Protein AF-A0A6A6ELM9-F1 (afdb_monomer_lite)

Structure (mmCIF, N/CA/C/O backbone):
data_AF-A0A6A6ELM9-F1
#
_entry.id   AF-A0A6A6ELM9-F1
#
loop_
_atom_site.group_PDB
_atom_site.id
_atom_site.type_symbol
_atom_site.label_atom_id
_atom_site.label_alt_id
_atom_site.label_comp_id
_atom_site.label_asym_id
_atom_site.label_entity_id
_atom_site.label_seq_id
_atom_site.pdbx_PDB_ins_code
_atom_site.Cartn_x
_atom_site.Cartn_y
_atom_site.Cartn_z
_atom_site.occupancy
_atom_site.B_iso_or_equiv
_atom_site.auth_seq_id
_atom_site.auth_comp_id
_atom_site.auth_asym_id
_atom_site.auth_atom_id
_atom_site.pdbx_PDB_model_num
ATOM 1 N N . MET A 1 1 ? 23.455 -1.211 -8.592 1.00 47.19 1 MET A N 1
ATOM 2 C CA . MET A 1 1 ? 22.551 -0.753 -7.516 1.00 47.19 1 MET A CA 1
ATOM 3 C C . MET A 1 1 ? 23.215 0.437 -6.849 1.00 47.19 1 MET A C 1
ATOM 5 O O . MET A 1 1 ? 24.297 0.273 -6.303 1.00 47.19 1 MET A O 1
ATOM 9 N N . THR A 1 2 ? 22.675 1.640 -7.027 1.00 57.31 2 THR A N 1
ATOM 10 C CA . THR A 1 2 ? 23.248 2.864 -6.441 1.00 57.31 2 THR A CA 1
ATOM 11 C C . THR A 1 2 ? 22.820 2.987 -4.974 1.00 57.31 2 THR A C 1
ATOM 13 O O . THR A 1 2 ? 21.869 2.332 -4.551 1.00 57.31 2 THR A O 1
ATOM 16 N N . VAL A 1 3 ? 23.508 3.818 -4.184 1.00 64.12 3 VAL A N 1
ATOM 17 C CA . VAL A 1 3 ? 23.191 4.047 -2.757 1.00 64.12 3 VAL A CA 1
ATOM 18 C C . VAL A 1 3 ? 21.743 4.527 -2.562 1.00 64.12 3 VAL A C 1
ATOM 20 O O . VAL A 1 3 ? 21.101 4.153 -1.587 1.00 64.12 3 VAL A O 1
ATOM 23 N N . ILE A 1 4 ? 21.204 5.274 -3.534 1.00 69.44 4 ILE A N 1
ATOM 24 C CA . ILE A 1 4 ? 19.812 5.752 -3.554 1.00 69.44 4 ILE A CA 1
ATOM 25 C C . ILE A 1 4 ? 18.823 4.575 -3.574 1.00 69.44 4 ILE A C 1
ATOM 27 O O . ILE A 1 4 ? 17.840 4.595 -2.843 1.00 69.44 4 ILE A O 1
ATOM 31 N N . ASN A 1 5 ? 19.122 3.498 -4.311 1.00 67.00 5 ASN A N 1
ATOM 32 C CA . ASN A 1 5 ? 18.239 2.328 -4.408 1.00 67.00 5 ASN A CA 1
ATOM 33 C C . ASN A 1 5 ? 18.119 1.552 -3.084 1.00 67.00 5 ASN A C 1
ATOM 35 O O . ASN A 1 5 ? 17.162 0.808 -2.899 1.00 67.00 5 ASN A O 1
ATOM 39 N N . PHE A 1 6 ? 19.086 1.692 -2.169 1.00 79.00 6 PHE A N 1
ATOM 40 C CA . PHE A 1 6 ? 19.009 1.089 -0.834 1.00 79.00 6 PHE A CA 1
ATOM 41 C C . PHE A 1 6 ? 18.230 1.965 0.162 1.00 79.00 6 PHE A C 1
ATOM 43 O O . PHE A 1 6 ? 17.833 1.478 1.218 1.00 79.00 6 PHE A O 1
ATOM 50 N N . GLY A 1 7 ? 17.975 3.236 -0.174 1.00 86.56 7 GLY A N 1
ATOM 51 C CA . GLY A 1 7 ? 17.279 4.191 0.692 1.00 86.56 7 GLY A CA 1
ATOM 52 C C . GLY A 1 7 ? 15.860 3.765 1.077 1.00 86.56 7 GLY A C 1
ATOM 53 O O . GLY A 1 7 ? 15.431 4.059 2.186 1.00 86.56 7 GLY A O 1
ATOM 54 N N . GLU A 1 8 ? 15.180 3.001 0.217 1.00 88.62 8 GLU A N 1
ATOM 55 C CA . GLU A 1 8 ? 13.827 2.483 0.471 1.00 88.62 8 GLU A CA 1
ATOM 56 C C . GLU A 1 8 ? 13.803 1.133 1.204 1.00 88.62 8 GLU A C 1
ATOM 58 O O . GLU A 1 8 ? 12.750 0.654 1.619 1.00 88.62 8 GLU A O 1
ATOM 63 N N . ALA A 1 9 ? 14.948 0.474 1.406 1.00 88.00 9 ALA A N 1
ATOM 64 C CA . ALA A 1 9 ? 14.961 -0.803 2.121 1.00 88.00 9 ALA A CA 1
ATOM 65 C C . ALA A 1 9 ? 14.413 -0.692 3.567 1.00 88.00 9 ALA A C 1
ATOM 67 O O . ALA A 1 9 ? 13.655 -1.576 3.982 1.00 88.00 9 ALA A O 1
ATOM 68 N N . PRO A 1 10 ? 14.717 0.373 4.340 1.00 91.31 10 PRO A N 1
ATOM 69 C CA . PRO A 1 10 ? 14.148 0.569 5.672 1.00 91.31 10 PRO A CA 1
ATOM 70 C C . PRO A 1 10 ? 12.635 0.832 5.676 1.00 91.31 10 PRO A C 1
ATOM 72 O O . PRO A 1 10 ? 11.937 0.263 6.514 1.00 91.31 10 PRO A O 1
ATOM 75 N N . SER A 1 11 ? 12.112 1.650 4.754 1.00 90.00 11 SER A N 1
ATOM 76 C CA . SER A 1 11 ? 10.669 1.936 4.648 1.00 90.00 11 SER A CA 1
ATOM 77 C C . SER A 1 11 ? 9.890 0.669 4.276 1.00 90.00 11 SER A C 1
ATOM 79 O O . SER A 1 11 ? 8.955 0.290 4.981 1.00 90.00 11 SER A O 1
ATOM 81 N N . GLN A 1 12 ? 10.362 -0.076 3.273 1.00 89.62 12 GLN A N 1
ATOM 82 C CA . GLN A 1 12 ? 9.808 -1.373 2.861 1.00 89.62 12 GLN A CA 1
ATOM 83 C C . GLN A 1 12 ? 9.818 -2.413 3.995 1.00 89.62 12 GLN A C 1
ATOM 85 O O . GLN A 1 12 ? 8.918 -3.250 4.103 1.00 89.62 12 GLN A O 1
ATOM 90 N N . MET A 1 13 ? 10.837 -2.387 4.859 1.00 90.06 13 MET A N 1
ATOM 91 C CA . MET A 1 13 ? 10.877 -3.227 6.057 1.00 90.06 13 MET A CA 1
ATOM 92 C C . MET A 1 13 ? 9.812 -2.798 7.076 1.00 90.06 13 MET A C 1
ATOM 94 O O . MET A 1 13 ? 9.111 -3.661 7.604 1.00 90.06 13 MET A O 1
ATOM 98 N N . LEU A 1 14 ? 9.650 -1.493 7.320 1.00 91.19 14 LEU A N 1
ATOM 99 C CA . LEU A 1 14 ? 8.639 -0.963 8.243 1.00 91.19 14 LEU A CA 1
ATOM 100 C C . LEU A 1 14 ? 7.210 -1.319 7.804 1.00 91.19 14 LEU A C 1
ATOM 102 O O . LEU A 1 14 ? 6.391 -1.719 8.632 1.00 91.19 14 LEU A O 1
ATOM 106 N N . GLU A 1 15 ? 6.928 -1.293 6.501 1.00 90.88 15 GLU A N 1
ATOM 107 C CA . GLU A 1 15 ? 5.639 -1.723 5.943 1.00 90.88 15 GLU A CA 1
ATOM 108 C C . GLU A 1 15 ? 5.294 -3.193 6.236 1.00 90.88 15 GLU A C 1
ATOM 110 O O . GLU A 1 15 ? 4.118 -3.574 6.235 1.00 90.88 15 GLU A O 1
ATOM 115 N N . LYS A 1 16 ? 6.295 -4.051 6.477 1.00 88.75 16 LYS A N 1
ATOM 116 C CA . LYS A 1 16 ? 6.046 -5.443 6.879 1.00 88.75 16 LYS A CA 1
ATOM 117 C C . LYS A 1 16 ? 5.545 -5.530 8.317 1.00 88.75 16 LYS A C 1
ATOM 119 O O . LYS A 1 16 ? 4.663 -6.346 8.573 1.00 88.75 16 LYS A O 1
ATOM 124 N N . TRP A 1 17 ? 6.029 -4.681 9.228 1.00 90.00 17 TRP A N 1
ATOM 125 C CA . TRP A 1 17 ? 5.528 -4.651 10.608 1.00 90.00 17 TRP A CA 1
ATOM 126 C C . TRP A 1 17 ? 4.066 -4.224 10.684 1.00 90.00 17 TRP A C 1
ATOM 128 O O . TRP A 1 17 ? 3.324 -4.797 11.472 1.00 90.00 17 TRP A O 1
ATOM 138 N N . CYS A 1 18 ? 3.602 -3.335 9.803 1.00 87.88 18 CYS A N 1
ATOM 139 C CA . CYS A 1 18 ? 2.180 -2.977 9.704 1.00 87.88 18 CYS A CA 1
ATOM 140 C C . CYS A 1 18 ? 1.262 -4.144 9.285 1.00 87.88 18 CYS A C 1
ATOM 142 O O . CYS A 1 18 ? 0.053 -3.963 9.182 1.00 87.88 18 CYS A O 1
ATOM 144 N N . ARG A 1 19 ? 1.811 -5.334 9.010 1.00 88.31 19 ARG A N 1
ATOM 145 C CA . ARG A 1 19 ? 1.063 -6.557 8.684 1.00 88.31 19 ARG A CA 1
ATOM 146 C C . ARG A 1 19 ? 1.276 -7.679 9.707 1.00 88.31 19 ARG A C 1
ATOM 148 O O . ARG A 1 19 ? 0.767 -8.778 9.504 1.00 88.31 19 ARG A O 1
ATOM 155 N N . GLU A 1 20 ? 2.018 -7.420 10.780 1.00 93.56 20 GLU A N 1
ATOM 156 C CA . GLU A 1 20 ? 2.222 -8.362 11.881 1.00 93.56 20 GLU A CA 1
ATOM 157 C C . GLU A 1 20 ? 1.018 -8.307 12.845 1.00 93.56 20 GLU A C 1
ATOM 159 O O . GLU A 1 20 ? 0.637 -7.205 13.248 1.00 93.56 20 GLU A O 1
ATOM 164 N N . PRO A 1 21 ? 0.418 -9.445 13.259 1.00 94.06 21 PRO A N 1
ATOM 165 C CA . PRO A 1 21 ? -0.757 -9.463 14.135 1.00 94.06 21 PRO A CA 1
ATOM 166 C C . PRO A 1 21 ? -0.632 -8.597 15.392 1.00 94.06 21 PRO A C 1
ATOM 168 O O . PRO A 1 21 ? -1.520 -7.806 15.695 1.00 94.06 21 PRO A O 1
ATOM 171 N N . SER A 1 22 ? 0.483 -8.720 16.114 1.00 94.25 22 SER A N 1
ATOM 172 C CA . SER A 1 22 ? 0.703 -7.996 17.371 1.00 94.25 22 SER A CA 1
ATOM 173 C C . SER A 1 22 ? 0.790 -6.484 17.161 1.00 94.25 22 SER A C 1
ATOM 175 O O . SER A 1 22 ? 0.290 -5.718 17.982 1.00 94.25 22 SER A O 1
ATOM 177 N N . ILE A 1 23 ? 1.371 -6.055 16.039 1.00 94.50 23 ILE A N 1
ATOM 178 C CA . ILE A 1 23 ? 1.476 -4.644 15.662 1.00 94.50 23 ILE A CA 1
ATOM 179 C C . ILE A 1 23 ? 0.124 -4.108 15.193 1.00 94.50 23 ILE A C 1
ATOM 181 O O . ILE A 1 23 ? -0.241 -2.995 15.555 1.00 94.50 23 ILE A O 1
ATOM 185 N N . LEU A 1 24 ? -0.650 -4.898 14.445 1.00 93.44 24 LEU A N 1
ATOM 186 C CA . LEU A 1 24 ? -2.012 -4.532 14.049 1.00 93.44 24 LEU A CA 1
ATOM 187 C C . LEU A 1 24 ? -2.912 -4.305 15.265 1.00 93.44 24 LEU A C 1
ATOM 189 O O . LEU A 1 24 ? -3.659 -3.334 15.277 1.00 93.44 24 LEU A O 1
ATOM 193 N N . ILE A 1 25 ? -2.801 -5.148 16.295 1.00 94.44 25 ILE A N 1
ATOM 194 C CA . ILE A 1 25 ? -3.509 -4.948 17.566 1.00 94.44 25 ILE A CA 1
ATOM 195 C C . ILE A 1 25 ? -3.030 -3.658 18.231 1.00 94.44 25 ILE A C 1
ATOM 197 O O . ILE A 1 25 ? -3.852 -2.806 18.552 1.00 94.44 25 ILE A O 1
ATOM 201 N N . LEU A 1 26 ? -1.710 -3.493 18.377 1.00 94.12 26 LEU A N 1
ATOM 202 C CA . LEU A 1 26 ? -1.097 -2.336 19.035 1.00 94.12 26 LEU A CA 1
ATOM 203 C C . LEU A 1 26 ? -1.482 -0.997 18.387 1.00 94.12 26 LEU A C 1
ATOM 205 O O . LEU A 1 26 ? -1.654 -0.005 19.088 1.00 94.12 26 LEU A O 1
ATOM 209 N N . LEU A 1 27 ? -1.590 -0.960 17.058 1.00 92.75 27 LEU A N 1
ATOM 210 C CA . LEU A 1 27 ? -1.947 0.239 16.296 1.00 92.75 27 LEU A CA 1
ATOM 211 C C . LEU A 1 27 ? -3.464 0.451 16.180 1.00 92.75 27 LEU A C 1
ATOM 213 O O . LEU A 1 27 ? -3.891 1.483 15.660 1.00 92.75 27 LEU A O 1
ATOM 217 N N . SER A 1 28 ? -4.284 -0.508 16.618 1.00 92.62 28 SER A N 1
ATOM 218 C CA . SER A 1 28 ? -5.739 -0.439 16.492 1.00 92.62 28 SER A CA 1
ATOM 219 C C . SER A 1 28 ? -6.406 0.018 17.785 1.00 92.62 28 SER A C 1
ATOM 221 O O . SER A 1 28 ? -6.107 -0.481 18.863 1.00 92.62 28 SER A O 1
ATOM 223 N N . GLN A 1 29 ? -7.378 0.917 17.659 1.00 93.50 29 GLN A N 1
ATOM 224 C CA . GLN A 1 29 ? -8.365 1.183 18.700 1.00 93.50 29 GLN A CA 1
ATOM 225 C C . GLN A 1 29 ? -9.661 1.646 18.039 1.00 93.50 29 GLN A C 1
ATOM 227 O O . GLN A 1 29 ? -9.658 2.448 17.100 1.00 93.50 29 GLN A O 1
ATOM 232 N N . ARG A 1 30 ? -10.795 1.127 18.504 1.00 94.00 30 ARG A N 1
ATOM 233 C CA . ARG A 1 30 ? -12.104 1.517 17.985 1.00 94.00 30 ARG A CA 1
ATOM 234 C C . ARG A 1 30 ? -12.443 2.950 18.413 1.00 94.00 30 ARG A C 1
ATOM 236 O O . ARG A 1 30 ? -12.467 3.260 19.599 1.00 94.00 30 ARG A O 1
ATOM 243 N N . TYR A 1 31 ? -12.807 3.801 17.449 1.00 94.31 31 TYR A N 1
ATOM 244 C CA . TYR A 1 31 ? -13.035 5.233 17.698 1.00 94.31 31 TYR A CA 1
ATOM 245 C C . TYR A 1 31 ? -14.095 5.533 18.774 1.00 94.31 31 TYR A C 1
ATOM 247 O O . TYR A 1 31 ? -13.970 6.511 19.503 1.00 94.31 31 TYR A O 1
ATOM 255 N N . SER A 1 32 ? -15.110 4.673 18.918 1.00 93.94 32 SER A N 1
ATOM 256 C CA . SER A 1 32 ? -16.168 4.813 19.927 1.00 93.94 32 SER A CA 1
ATOM 257 C C . SER A 1 32 ? -15.664 4.732 21.374 1.00 93.94 32 SER A C 1
ATOM 259 O O . SER A 1 32 ? -16.429 5.017 22.284 1.00 93.94 32 SER A O 1
ATOM 261 N N . TYR A 1 33 ? -14.418 4.300 21.597 1.00 94.88 33 TYR A N 1
ATOM 262 C CA . TYR A 1 33 ? -13.783 4.225 22.917 1.00 94.88 33 TYR A CA 1
ATOM 263 C C . TYR A 1 33 ? -12.857 5.419 23.210 1.00 94.88 33 TYR A C 1
ATOM 265 O O . TYR A 1 33 ? -12.326 5.515 24.311 1.00 94.88 33 TYR A O 1
ATOM 273 N N . LEU A 1 34 ? -12.669 6.349 22.260 1.00 93.94 34 LEU A N 1
ATOM 274 C CA . LEU A 1 34 ? -11.730 7.470 22.413 1.00 93.94 34 LEU A CA 1
ATOM 275 C C . LEU A 1 34 ? -12.243 8.573 23.345 1.00 93.94 34 LEU A C 1
ATOM 277 O O . LEU A 1 34 ? -11.452 9.203 24.044 1.00 93.94 34 LEU A O 1
ATOM 281 N N . SER A 1 35 ? -13.552 8.839 23.336 1.00 95.19 35 SER A N 1
ATOM 282 C CA . SER A 1 35 ? -14.176 9.840 24.206 1.00 95.19 35 SER A CA 1
ATOM 283 C C . SER A 1 35 ? -15.691 9.618 24.343 1.00 95.19 35 SER A C 1
ATOM 285 O O . SER A 1 35 ? -16.288 8.932 23.505 1.00 95.19 35 SER A O 1
ATOM 287 N N . PRO A 1 36 ? -16.345 10.216 25.358 1.00 94.12 36 PRO A N 1
ATOM 288 C CA . PRO A 1 36 ? -17.803 10.185 25.493 1.00 94.12 36 PRO A CA 1
ATOM 289 C C . PRO A 1 36 ? -18.538 10.772 24.280 1.00 94.12 36 PRO A C 1
ATOM 291 O O . PRO A 1 36 ? -19.593 10.279 23.888 1.00 94.12 36 PRO A O 1
ATOM 294 N N . GLU A 1 37 ? -17.972 11.802 23.651 1.00 94.94 37 GLU A N 1
ATOM 295 C CA . GLU A 1 37 ? -18.527 12.432 22.451 1.00 94.94 37 GLU A CA 1
ATOM 296 C C . GLU A 1 37 ? -18.449 11.486 21.247 1.00 94.94 37 GLU A C 1
ATOM 298 O O . GLU A 1 37 ? -19.420 11.357 20.504 1.00 94.94 37 GLU A O 1
ATOM 303 N N . ALA A 1 38 ? -17.324 10.781 21.082 1.00 93.44 38 ALA A N 1
ATOM 304 C CA . ALA A 1 38 ? -17.151 9.785 20.027 1.00 93.44 38 ALA A CA 1
ATOM 305 C C . ALA A 1 38 ? -18.078 8.574 20.222 1.00 93.44 38 ALA A C 1
ATOM 307 O O . ALA A 1 38 ? -18.617 8.045 19.248 1.00 93.44 38 ALA A O 1
ATOM 308 N N . PHE A 1 39 ? -18.293 8.156 21.474 1.00 93.31 39 PHE A N 1
ATOM 309 C CA . PHE A 1 39 ? -19.269 7.122 21.811 1.00 93.31 39 PHE A CA 1
ATOM 310 C C . PHE A 1 39 ? -20.688 7.548 21.432 1.00 93.31 39 PHE A C 1
ATOM 312 O O . PHE A 1 39 ? -21.388 6.802 20.752 1.00 93.31 39 PHE A O 1
ATOM 319 N N . LYS A 1 40 ? -21.088 8.768 21.806 1.00 92.81 40 LYS A N 1
ATO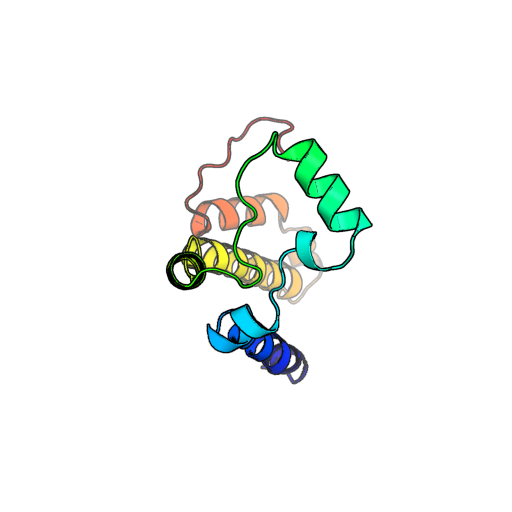M 320 C CA . LYS A 1 40 ? -22.412 9.307 21.487 1.00 92.81 40 LYS A CA 1
ATOM 321 C C . LYS A 1 40 ? -22.641 9.408 19.975 1.00 92.81 40 LYS A C 1
ATOM 323 O O . LYS A 1 40 ? -23.680 8.975 19.491 1.00 92.81 40 LYS A O 1
ATOM 328 N N . ALA A 1 41 ? -21.651 9.900 19.228 1.00 92.75 41 ALA A N 1
ATOM 329 C CA . ALA A 1 41 ? -21.713 9.947 17.767 1.00 92.75 41 ALA A CA 1
ATOM 330 C C . ALA A 1 41 ? -21.874 8.544 17.150 1.00 92.75 41 ALA A C 1
ATOM 332 O O . ALA A 1 41 ? -22.653 8.349 16.223 1.00 92.75 41 ALA A O 1
ATOM 333 N N . TRP A 1 42 ? -21.171 7.539 17.684 1.00 93.62 42 TRP A N 1
ATOM 334 C CA . TRP A 1 42 ? -21.343 6.149 17.256 1.00 93.62 42 TRP A CA 1
ATOM 335 C C . TRP A 1 42 ? -22.739 5.589 17.589 1.00 93.62 42 TRP A C 1
ATOM 337 O O . TRP A 1 42 ? -23.320 4.870 16.774 1.00 93.62 42 TRP A O 1
ATOM 347 N N . GLU A 1 43 ? -23.277 5.897 18.770 1.00 92.44 43 GLU A N 1
ATOM 348 C CA . GLU A 1 43 ? -24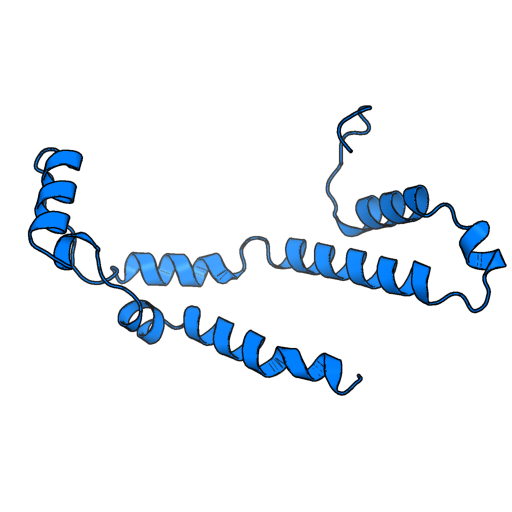.595 5.433 19.222 1.00 92.44 43 GLU A CA 1
ATOM 349 C C . GLU A 1 43 ? -25.724 5.993 18.342 1.00 92.44 43 GLU A C 1
ATOM 351 O O . GLU A 1 43 ? -26.606 5.241 17.916 1.00 92.44 43 GLU A O 1
ATOM 356 N N . GLU A 1 44 ? -25.649 7.285 18.005 1.00 92.44 44 GLU A N 1
ATOM 357 C CA . GLU A 1 44 ? -26.584 7.966 17.101 1.00 92.44 44 GLU A CA 1
ATOM 358 C C . GLU A 1 44 ? -26.607 7.309 15.703 1.00 92.44 44 GLU A C 1
ATOM 360 O O . GLU A 1 44 ? -27.683 7.087 15.143 1.00 92.44 44 GLU A O 1
ATOM 365 N N . ASP A 1 45 ? -25.447 6.897 15.180 1.00 89.62 45 ASP A N 1
ATOM 366 C CA . ASP A 1 45 ? -25.311 6.290 13.845 1.00 89.62 45 ASP A CA 1
ATOM 367 C C . ASP A 1 45 ? -25.717 4.806 13.771 1.00 89.62 45 ASP A C 1
ATOM 369 O O . ASP A 1 45 ? -25.989 4.272 12.690 1.00 89.62 45 ASP A O 1
ATOM 373 N N . THR A 1 46 ? -25.726 4.087 14.897 1.00 88.00 46 THR A N 1
ATOM 374 C CA . THR A 1 46 ? -25.854 2.617 14.895 1.00 88.00 46 THR A CA 1
ATOM 375 C C . THR A 1 46 ? -27.206 2.077 15.344 1.00 88.00 46 THR A C 1
ATOM 377 O O . THR A 1 46 ? -27.417 0.861 15.265 1.00 88.00 46 THR A O 1
ATOM 380 N N . ASN A 1 47 ? -28.141 2.956 15.717 1.00 84.75 47 ASN A N 1
ATOM 381 C CA . ASN A 1 47 ? -29.537 2.633 16.035 1.00 84.75 47 ASN A CA 1
ATOM 382 C C . ASN A 1 47 ? -29.675 1.478 17.052 1.00 84.75 47 ASN A C 1
ATOM 384 O O . ASN A 1 47 ? -30.442 0.535 16.847 1.00 84.75 47 ASN A O 1
ATOM 388 N N . GLY A 1 48 ? -28.881 1.527 18.129 1.00 82.38 48 GLY A N 1
ATOM 389 C CA . GLY A 1 48 ? -28.959 0.583 19.251 1.00 82.38 48 GLY A CA 1
ATOM 390 C C . GLY A 1 48 ? -28.281 -0.775 19.034 1.00 82.38 48 GLY A C 1
ATOM 391 O O . GLY A 1 48 ? -28.555 -1.721 19.774 1.00 82.38 48 GLY A O 1
ATOM 392 N N . LYS A 1 49 ? -27.401 -0.915 18.033 1.00 89.12 49 LYS A N 1
ATOM 393 C CA . LYS A 1 49 ? -26.537 -2.105 17.926 1.00 89.12 49 LYS A CA 1
ATOM 394 C C . LYS A 1 49 ? -25.598 -2.197 19.137 1.00 89.12 49 LYS A C 1
ATOM 396 O O . LYS A 1 49 ? -25.228 -1.165 19.687 1.00 89.12 49 LYS A O 1
ATOM 401 N N . PRO A 1 50 ? -25.174 -3.405 19.549 1.00 89.88 50 PRO A N 1
ATOM 402 C CA . PRO A 1 50 ? -24.191 -3.542 20.617 1.00 89.88 50 PRO A CA 1
ATOM 403 C C . PRO A 1 50 ? -22.855 -2.924 20.199 1.00 89.88 50 PRO A C 1
ATOM 405 O O . PRO A 1 50 ? -22.429 -3.065 19.046 1.00 89.88 50 PRO A O 1
ATOM 408 N N . GLN A 1 51 ? -22.188 -2.262 21.147 1.00 90.00 51 GLN A N 1
ATOM 409 C CA . GLN A 1 51 ? -20.865 -1.696 20.916 1.00 90.00 51 GLN A CA 1
ATOM 410 C C . GLN A 1 51 ? -19.876 -2.819 20.564 1.00 90.00 51 GLN A C 1
ATOM 412 O O . GLN A 1 51 ? -19.778 -3.795 21.313 1.00 90.00 51 GLN A O 1
ATOM 417 N N . PRO A 1 52 ? -19.168 -2.733 19.422 1.00 90.44 52 PRO A N 1
ATOM 418 C CA . PRO A 1 52 ? -18.152 -3.714 19.060 1.00 90.44 52 PRO A CA 1
ATOM 419 C C . PRO A 1 52 ? -16.993 -3.705 20.060 1.00 90.44 52 PRO A C 1
ATOM 421 O O . PRO A 1 52 ? -16.789 -2.686 20.709 1.00 90.44 52 PRO A O 1
ATOM 424 N N . PRO A 1 53 ? -16.179 -4.773 20.123 1.00 92.44 53 PRO A N 1
ATOM 425 C CA . PRO A 1 53 ? -14.966 -4.783 20.933 1.00 92.44 53 PRO A CA 1
ATOM 426 C C . PRO A 1 53 ? -14.050 -3.584 20.644 1.00 92.44 53 PRO A C 1
ATOM 428 O O . PRO A 1 53 ? -13.963 -3.113 19.507 1.00 92.44 53 PRO A O 1
ATOM 431 N N . GLU A 1 54 ? -13.343 -3.120 21.676 1.00 93.94 54 GLU A N 1
ATOM 432 C CA . GLU A 1 54 ? -12.389 -2.010 21.568 1.00 93.94 54 GLU A CA 1
ATOM 433 C C . GLU A 1 54 ? -11.222 -2.332 20.624 1.00 93.94 54 GLU A C 1
ATOM 435 O O . GLU A 1 54 ? -10.821 -1.493 19.814 1.00 93.94 54 GLU A O 1
ATOM 440 N N . ASN A 1 55 ? -10.716 -3.564 20.707 1.00 93.88 55 ASN A N 1
ATOM 441 C CA . ASN A 1 55 ? -9.617 -4.061 19.887 1.00 93.88 55 ASN A CA 1
ATOM 442 C C . ASN A 1 55 ? -10.125 -4.722 18.603 1.00 93.88 55 ASN A C 1
ATOM 444 O O . ASN A 1 55 ? -11.234 -5.263 18.548 1.00 93.88 55 ASN A O 1
ATOM 448 N N . ILE A 1 56 ? -9.280 -4.719 17.570 1.00 94.25 56 ILE A N 1
ATOM 449 C CA . ILE A 1 56 ? -9.556 -5.429 16.321 1.00 94.25 56 ILE A CA 1
ATOM 450 C C . ILE A 1 56 ? -9.752 -6.942 16.581 1.00 94.25 56 ILE A C 1
ATOM 452 O O . ILE A 1 56 ? -8.917 -7.557 17.242 1.00 94.25 56 ILE A O 1
ATOM 456 N N . PRO A 1 57 ? -10.834 -7.574 16.079 1.00 94.88 57 PRO A N 1
ATOM 457 C CA . PRO A 1 57 ? -11.047 -9.010 16.266 1.00 94.88 57 PRO A CA 1
ATOM 458 C C . PRO A 1 57 ? -10.023 -9.864 15.506 1.00 94.88 57 PRO A C 1
ATOM 460 O O . PRO A 1 57 ? -9.720 -9.574 14.347 1.00 94.88 57 PRO A O 1
ATOM 463 N N . ASP A 1 58 ? -9.599 -10.988 16.089 1.00 94.12 58 ASP A N 1
ATOM 464 C CA . ASP A 1 58 ? -8.604 -11.896 15.489 1.00 94.12 58 ASP A CA 1
ATOM 465 C C . ASP A 1 58 ? -8.978 -12.350 14.071 1.00 94.12 58 ASP A C 1
ATOM 467 O O . ASP A 1 58 ? -8.163 -12.295 13.152 1.00 94.12 58 ASP A O 1
ATOM 471 N N . GLY A 1 59 ? -10.247 -12.703 13.836 1.00 95.62 59 GLY A N 1
ATOM 472 C CA . GLY A 1 59 ? -10.712 -13.107 12.503 1.00 95.62 59 GLY A CA 1
ATOM 473 C C . GLY A 1 59 ? -10.569 -12.008 11.435 1.00 95.62 59 GLY A C 1
ATOM 474 O O . GLY A 1 59 ? -10.387 -12.305 10.248 1.00 95.62 59 GLY A O 1
ATOM 475 N N . MET A 1 60 ? -10.609 -10.732 11.837 1.00 94.69 60 MET A N 1
ATOM 476 C CA . MET A 1 60 ? -10.332 -9.602 10.947 1.00 94.69 60 MET A CA 1
ATOM 477 C C . MET A 1 60 ? -8.829 -9.484 10.669 1.00 94.69 60 MET A C 1
ATOM 479 O O . MET A 1 60 ? -8.456 -9.331 9.507 1.00 94.69 60 MET A O 1
ATOM 483 N N . ILE A 1 61 ? -7.975 -9.636 11.688 1.00 95.44 61 ILE A N 1
ATOM 484 C CA . ILE A 1 61 ? -6.510 -9.669 11.531 1.00 95.44 61 ILE A CA 1
ATOM 485 C C . ILE A 1 61 ? -6.106 -10.767 10.545 1.00 95.44 61 ILE A C 1
ATOM 487 O O . ILE A 1 61 ? -5.381 -10.512 9.583 1.00 95.44 61 ILE A O 1
ATOM 491 N N . GLU A 1 62 ? -6.613 -11.985 10.733 1.00 95.56 62 GLU A N 1
ATOM 492 C CA . GLU A 1 62 ? -6.314 -13.095 9.834 1.00 95.56 62 GLU A CA 1
ATOM 493 C C . GLU A 1 62 ? -6.741 -12.797 8.394 1.00 95.56 62 GLU A C 1
ATOM 495 O O . GLU A 1 62 ? -6.027 -13.123 7.445 1.00 95.56 62 GLU A O 1
ATOM 500 N N . SER A 1 63 ? -7.905 -12.165 8.219 1.00 95.75 63 SER A N 1
ATOM 501 C CA . SER A 1 63 ? -8.407 -11.785 6.898 1.00 95.75 63 SER A CA 1
ATOM 502 C C . SER A 1 63 ? -7.498 -10.755 6.224 1.00 95.75 63 SER A C 1
ATOM 504 O O . SER A 1 63 ? -7.172 -10.922 5.048 1.00 95.75 63 SER A O 1
ATOM 506 N N . LEU A 1 64 ? -7.024 -9.751 6.969 1.00 94.12 64 LEU A N 1
ATOM 507 C CA . LEU A 1 64 ? -6.060 -8.758 6.482 1.00 94.12 64 LEU A CA 1
ATOM 508 C C . LEU A 1 64 ? -4.736 -9.414 6.066 1.00 94.12 64 LEU A C 1
ATOM 510 O O . LEU A 1 64 ? -4.208 -9.128 4.991 1.00 94.12 64 LEU A O 1
ATOM 514 N N . ILE A 1 65 ? -4.225 -10.348 6.871 1.00 93.12 65 ILE A N 1
ATOM 515 C CA . ILE A 1 65 ? -2.972 -11.059 6.581 1.00 93.12 65 ILE A CA 1
ATOM 516 C C . ILE A 1 65 ? -3.115 -11.960 5.357 1.00 93.12 65 ILE A C 1
ATOM 518 O O . ILE A 1 65 ? -2.220 -11.987 4.510 1.00 93.12 65 ILE A O 1
ATOM 522 N N . ARG A 1 66 ? -4.235 -12.682 5.222 1.00 93.75 66 ARG A N 1
ATOM 523 C CA . ARG A 1 66 ? -4.515 -13.501 4.031 1.00 93.75 66 ARG A CA 1
ATOM 524 C C . ARG A 1 66 ? -4.589 -12.648 2.766 1.00 93.75 66 ARG A C 1
ATOM 526 O O . ARG A 1 66 ? -4.091 -13.065 1.724 1.00 93.75 66 ARG A O 1
ATOM 533 N N . ALA A 1 67 ? -5.156 -11.448 2.863 1.00 93.69 67 ALA A N 1
ATOM 534 C CA . ALA A 1 67 ? -5.311 -10.538 1.735 1.00 93.69 67 ALA A CA 1
ATOM 535 C C . ALA A 1 67 ? -4.005 -9.846 1.291 1.00 93.69 67 ALA A C 1
ATOM 537 O O . ALA A 1 67 ? -3.997 -9.197 0.248 1.00 93.69 67 ALA A O 1
ATOM 538 N N . LYS A 1 68 ? -2.884 -10.000 2.016 1.00 88.81 68 LYS A N 1
ATOM 539 C CA . LYS A 1 68 ? -1.639 -9.237 1.778 1.00 88.81 68 LYS A CA 1
ATOM 540 C C . LYS A 1 68 ? -1.051 -9.342 0.365 1.00 88.81 68 LYS A C 1
ATOM 542 O O . LYS A 1 68 ? -0.301 -8.462 -0.037 1.00 88.81 68 LYS A O 1
ATOM 547 N N . ASN A 1 69 ? -1.361 -10.421 -0.355 1.00 89.06 69 ASN A N 1
ATOM 548 C CA . ASN A 1 69 ? -0.840 -10.700 -1.695 1.00 89.06 69 ASN A CA 1
ATOM 549 C C . ASN A 1 69 ? -1.899 -10.549 -2.797 1.00 89.06 69 ASN A C 1
ATOM 551 O O . ASN A 1 69 ? -1.615 -10.863 -3.955 1.00 89.06 69 ASN A O 1
ATOM 555 N N . VAL A 1 70 ? -3.117 -10.109 -2.463 1.00 93.06 70 VAL A N 1
ATOM 556 C CA . VAL A 1 70 ? -4.156 -9.850 -3.468 1.00 93.06 70 VAL A CA 1
ATOM 557 C C . VAL A 1 70 ? -3.617 -8.823 -4.463 1.00 93.06 70 VAL A C 1
ATOM 559 O O . VAL A 1 70 ? -3.101 -7.782 -4.068 1.00 93.06 70 VAL A O 1
ATOM 562 N N . ASN A 1 71 ? -3.690 -9.152 -5.755 1.00 89.56 71 ASN A N 1
ATOM 563 C CA . ASN A 1 71 ? -3.148 -8.363 -6.869 1.00 89.56 71 ASN A CA 1
ATOM 564 C C . ASN A 1 71 ? -1.629 -8.109 -6.826 1.00 89.56 71 ASN A C 1
ATOM 566 O O . ASN A 1 71 ? -1.129 -7.301 -7.605 1.00 89.56 71 ASN A O 1
ATOM 570 N N . GLY A 1 72 ? -0.872 -8.818 -5.980 1.00 90.50 72 GLY A N 1
ATOM 571 C CA . GLY A 1 72 ? 0.572 -8.609 -5.844 1.00 90.50 72 GLY A CA 1
ATOM 572 C C . GLY A 1 72 ? 1.330 -8.807 -7.159 1.00 90.50 72 GLY A C 1
ATOM 573 O O . GLY A 1 72 ? 2.178 -7.993 -7.501 1.00 90.50 72 GLY A O 1
ATOM 574 N N . ALA A 1 73 ? 0.978 -9.834 -7.939 1.00 90.88 73 ALA A N 1
ATOM 575 C CA . ALA A 1 73 ? 1.576 -10.064 -9.255 1.00 90.88 73 ALA A CA 1
ATOM 576 C C . ALA A 1 73 ? 1.277 -8.916 -10.234 1.00 90.88 73 ALA A C 1
ATOM 578 O O . ALA A 1 73 ? 2.192 -8.413 -10.877 1.00 90.88 73 ALA A O 1
ATOM 579 N N . GLN A 1 74 ? 0.025 -8.452 -10.283 1.00 89.44 74 GLN A N 1
ATOM 580 C CA . GLN A 1 74 ? -0.380 -7.340 -11.145 1.00 89.44 74 GLN A CA 1
ATOM 581 C C . GLN A 1 74 ? 0.356 -6.047 -10.786 1.00 89.44 74 GLN A C 1
ATOM 583 O O . GLN A 1 74 ? 0.842 -5.342 -11.664 1.00 89.44 74 GLN A O 1
ATOM 588 N N . PHE A 1 75 ? 0.487 -5.758 -9.490 1.00 89.50 75 PHE A N 1
ATOM 589 C CA . PHE A 1 75 ? 1.253 -4.611 -9.014 1.00 89.50 75 PHE A CA 1
ATOM 590 C C . PHE A 1 75 ? 2.729 -4.701 -9.429 1.00 89.50 75 PHE A C 1
ATOM 592 O O . PHE A 1 75 ? 3.295 -3.717 -9.892 1.00 89.50 75 PHE A O 1
ATOM 599 N N . GLN A 1 76 ? 3.352 -5.879 -9.325 1.00 91.00 76 GLN A N 1
ATOM 600 C CA . GLN A 1 76 ? 4.743 -6.054 -9.757 1.00 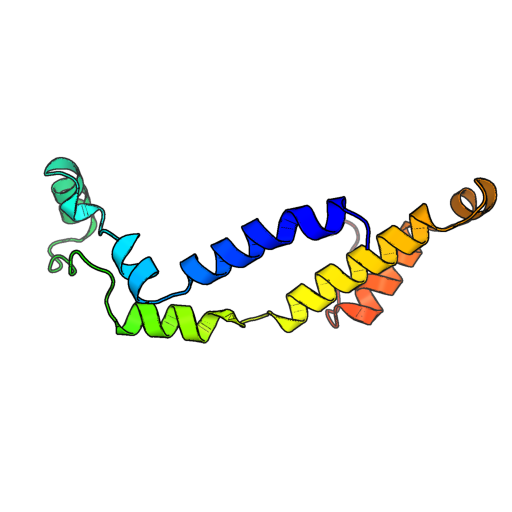91.00 76 GLN A CA 1
ATOM 601 C C . GLN A 1 76 ? 4.908 -5.929 -11.277 1.00 91.00 76 GLN A C 1
ATOM 603 O O . GLN A 1 76 ? 5.897 -5.359 -11.725 1.00 91.00 76 GLN A O 1
ATOM 608 N N . LEU A 1 77 ? 3.937 -6.388 -12.073 1.00 91.62 77 LEU A N 1
ATOM 609 C CA . LEU A 1 77 ? 3.916 -6.152 -13.522 1.00 91.62 77 LEU A CA 1
ATOM 610 C C . LEU A 1 77 ? 3.787 -4.658 -13.848 1.00 91.62 77 LEU A C 1
ATOM 612 O O . LEU A 1 77 ? 4.450 -4.178 -14.765 1.00 91.62 77 LEU A O 1
ATOM 616 N N . MET A 1 78 ? 3.003 -3.916 -13.056 1.00 89.50 78 MET A N 1
ATOM 617 C CA . MET A 1 78 ? 2.886 -2.461 -13.172 1.00 89.50 78 MET A CA 1
ATOM 618 C C . MET A 1 78 ? 4.230 -1.764 -12.924 1.00 89.50 78 MET A C 1
ATOM 620 O O . MET A 1 78 ? 4.701 -0.966 -13.729 1.00 89.50 78 MET A O 1
ATOM 624 N N . VAL A 1 79 ? 4.891 -2.119 -11.821 1.00 90.94 79 VAL A N 1
ATOM 625 C CA . VAL A 1 79 ? 6.224 -1.598 -11.490 1.00 90.94 79 VAL A CA 1
ATOM 626 C C . VAL A 1 79 ? 7.243 -1.973 -12.568 1.00 90.94 79 VAL A C 1
ATOM 628 O O . VAL A 1 79 ? 8.064 -1.137 -12.951 1.00 90.94 79 VAL A O 1
ATOM 631 N N . LEU A 1 80 ? 7.185 -3.203 -13.087 1.00 91.75 80 LEU A N 1
ATOM 632 C CA . LEU A 1 80 ? 8.080 -3.679 -14.136 1.00 91.75 80 LEU A CA 1
ATOM 633 C C . LEU A 1 80 ? 7.919 -2.877 -15.429 1.00 91.75 80 LEU A C 1
ATOM 635 O O . LEU A 1 80 ? 8.929 -2.416 -15.959 1.00 91.75 80 LEU A O 1
ATOM 639 N N . TYR A 1 81 ? 6.691 -2.673 -15.922 1.00 90.88 81 TYR A N 1
ATOM 640 C CA . TYR A 1 81 ? 6.503 -1.904 -17.155 1.00 90.88 81 TYR A CA 1
ATOM 641 C C . TYR A 1 81 ? 6.975 -0.454 -16.967 1.00 90.88 81 TYR A C 1
ATOM 643 O O . TYR A 1 81 ? 7.676 0.058 -17.837 1.00 90.88 81 TYR A O 1
ATOM 651 N N . CYS A 1 82 ? 6.669 0.185 -15.825 1.00 91.00 82 CYS A N 1
ATOM 652 C CA . CYS A 1 82 ? 7.122 1.549 -15.531 1.00 91.00 82 CYS A CA 1
ATOM 653 C C . CYS A 1 82 ? 8.651 1.635 -15.532 1.00 91.00 82 CYS A C 1
ATOM 655 O O . CYS A 1 82 ? 9.221 2.562 -16.099 1.00 91.00 82 CYS A O 1
ATOM 657 N N . SER A 1 83 ? 9.315 0.648 -14.924 1.00 92.12 83 SER A N 1
ATOM 658 C CA . SER A 1 83 ? 10.778 0.598 -14.842 1.00 92.12 83 SER A CA 1
ATOM 659 C C . SER A 1 83 ? 11.419 0.388 -16.215 1.00 92.12 83 SER A C 1
ATOM 661 O O . SER A 1 83 ? 12.431 1.008 -16.526 1.00 92.12 83 SER A O 1
ATOM 663 N N . ILE A 1 84 ? 10.838 -0.477 -17.054 1.00 92.38 84 ILE A N 1
ATOM 664 C CA . ILE A 1 84 ? 11.321 -0.707 -18.424 1.00 92.38 84 ILE A CA 1
ATOM 665 C C . ILE A 1 84 ? 11.151 0.557 -19.266 1.00 92.38 84 ILE A C 1
ATOM 667 O O . ILE A 1 84 ? 12.075 0.933 -19.986 1.00 92.38 84 ILE A O 1
ATOM 671 N N . PHE A 1 85 ? 10.001 1.222 -19.160 1.00 92.44 85 PHE A N 1
ATOM 672 C CA . PHE A 1 85 ? 9.747 2.471 -19.866 1.00 92.44 85 PHE A CA 1
ATOM 673 C C . PHE A 1 85 ? 10.728 3.571 -19.443 1.00 92.44 85 PHE A C 1
ATOM 675 O O . PHE A 1 85 ? 11.315 4.218 -20.305 1.00 92.44 85 PHE A O 1
ATOM 682 N N . ASP A 1 86 ? 10.971 3.734 -18.139 1.00 92.31 86 ASP A N 1
ATOM 683 C CA . ASP A 1 86 ? 11.948 4.694 -17.613 1.00 92.31 86 ASP A CA 1
ATOM 684 C C . ASP A 1 86 ? 13.354 4.463 -18.194 1.00 92.31 86 ASP A C 1
ATOM 686 O O . ASP A 1 86 ? 13.990 5.395 -18.690 1.00 92.31 86 ASP A O 1
ATOM 690 N N . ILE A 1 87 ? 13.805 3.204 -18.226 1.00 91.12 87 ILE A N 1
ATOM 691 C CA . ILE A 1 87 ? 15.080 2.824 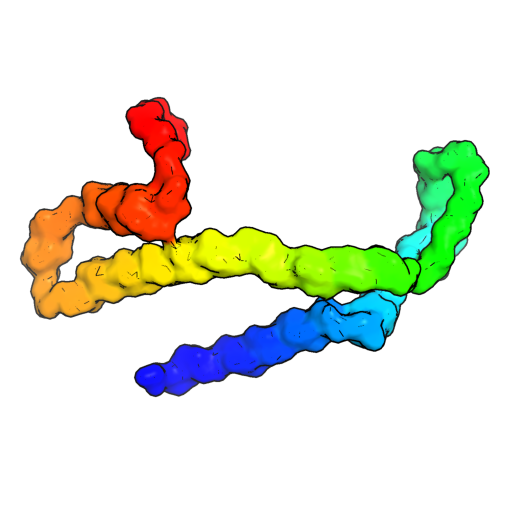-18.850 1.00 91.12 87 ILE A CA 1
ATOM 692 C C . ILE A 1 87 ? 15.072 3.130 -20.355 1.00 91.12 87 ILE A C 1
ATOM 694 O O . ILE A 1 87 ? 16.077 3.596 -20.88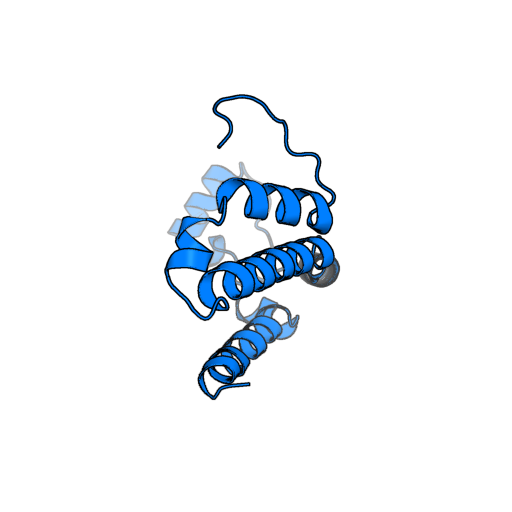5 1.00 91.12 87 ILE A O 1
ATOM 698 N N . MET A 1 88 ? 13.962 2.885 -21.054 1.00 90.19 88 MET A N 1
ATOM 699 C CA . MET A 1 88 ? 13.847 3.106 -22.499 1.00 90.19 88 MET A CA 1
ATOM 700 C C . MET A 1 88 ? 13.971 4.584 -22.885 1.00 90.19 88 MET A C 1
ATOM 702 O O . MET A 1 88 ? 14.583 4.884 -23.906 1.00 90.19 88 MET A O 1
ATOM 706 N N . ILE A 1 89 ? 13.411 5.507 -22.099 1.00 90.56 89 ILE A N 1
ATOM 707 C CA . ILE A 1 89 ? 13.424 6.942 -22.433 1.00 90.56 89 ILE A CA 1
ATOM 708 C C . ILE A 1 89 ? 14.691 7.658 -21.943 1.00 90.56 89 ILE A C 1
ATOM 710 O O . ILE A 1 89 ? 15.098 8.649 -22.549 1.00 90.56 89 ILE A O 1
ATOM 714 N N . HIS A 1 90 ? 15.332 7.155 -20.881 1.00 89.38 90 HIS A N 1
ATOM 715 C CA . HIS A 1 90 ? 16.549 7.741 -20.301 1.00 89.38 90 HIS A CA 1
ATOM 716 C C . HIS A 1 90 ? 17.845 7.007 -20.690 1.00 89.38 90 HIS A C 1
ATOM 718 O O . HIS A 1 90 ? 18.936 7.497 -20.407 1.00 89.38 90 HIS A O 1
ATOM 724 N N . GLY A 1 91 ? 17.742 5.831 -21.310 1.00 86.25 91 GLY A N 1
ATOM 725 C CA . GLY A 1 91 ? 18.869 5.007 -21.753 1.00 86.25 91 GLY A CA 1
ATOM 726 C C . GLY A 1 91 ? 19.519 5.363 -23.103 1.00 86.25 91 GLY A C 1
ATOM 727 O O . GLY A 1 91 ? 20.701 5.050 -23.254 1.00 86.25 91 GLY A O 1
ATOM 728 N N . PRO A 1 92 ? 18.833 5.975 -24.095 1.00 89.25 92 PRO A N 1
ATOM 729 C CA . PRO A 1 92 ? 19.451 6.302 -25.377 1.00 89.25 92 PRO A CA 1
ATOM 730 C C . PRO A 1 92 ? 20.605 7.302 -25.234 1.00 89.25 92 PRO A C 1
ATOM 732 O O . PRO A 1 92 ? 20.502 8.298 -24.524 1.00 89.25 92 PRO A O 1
ATOM 735 N N . GLU A 1 93 ? 21.699 7.072 -25.963 1.00 80.19 93 GLU A N 1
ATOM 736 C CA . GLU A 1 93 ? 22.938 7.861 -25.835 1.00 80.19 93 GLU A CA 1
ATOM 737 C C . GLU A 1 93 ? 22.872 9.254 -26.492 1.00 80.19 93 GLU A C 1
ATOM 739 O O . GLU A 1 93 ? 23.779 10.068 -26.317 1.00 80.19 93 GLU A O 1
ATOM 744 N N . GLY A 1 94 ? 21.817 9.549 -27.260 1.00 82.94 94 GLY A N 1
ATOM 745 C CA . GLY A 1 94 ? 21.741 10.753 -28.085 1.00 82.94 94 GLY A CA 1
ATOM 746 C C . GLY A 1 94 ? 20.346 11.360 -28.179 1.00 82.94 94 GLY A C 1
ATOM 747 O O . GLY A 1 94 ? 19.340 10.661 -28.271 1.00 82.94 94 GLY A O 1
ATOM 748 N N . TYR A 1 95 ? 20.303 12.693 -28.228 1.00 82.44 95 TYR A N 1
ATOM 749 C CA . TYR A 1 95 ? 19.070 13.479 -28.334 1.00 82.44 95 TYR A CA 1
ATOM 750 C C . TYR A 1 95 ? 18.232 13.124 -29.577 1.00 82.44 95 TYR A C 1
ATOM 752 O O . TYR A 1 95 ? 17.009 13.040 -29.493 1.00 82.44 95 TYR A O 1
ATOM 760 N N . GLU A 1 96 ? 18.880 12.838 -30.711 1.00 85.44 96 GLU A N 1
ATOM 761 C CA . GLU A 1 96 ? 18.196 12.441 -31.953 1.00 85.44 96 GLU A CA 1
ATOM 762 C C . GLU A 1 96 ? 17.458 11.094 -31.826 1.00 85.44 96 GLU A C 1
ATOM 764 O O . GLU A 1 96 ? 16.382 10.914 -32.403 1.00 85.44 96 GLU A O 1
ATOM 769 N N . ALA A 1 97 ? 17.985 10.160 -31.025 1.00 82.69 97 ALA A N 1
ATOM 770 C CA . ALA A 1 97 ? 17.348 8.865 -30.777 1.00 82.69 97 ALA A CA 1
ATOM 771 C C . ALA A 1 97 ? 16.051 9.008 -29.960 1.00 82.69 97 ALA A C 1
ATOM 773 O O . ALA A 1 97 ? 15.105 8.258 -30.166 1.00 82.69 97 ALA A O 1
ATOM 774 N N . ILE A 1 98 ? 15.980 10.009 -29.078 1.00 85.38 98 ILE A N 1
ATOM 775 C CA . ILE A 1 98 ? 14.771 10.328 -28.306 1.00 85.38 98 ILE A CA 1
ATOM 776 C C . ILE A 1 98 ? 13.766 11.118 -29.148 1.00 85.38 98 ILE A C 1
ATOM 778 O O . ILE A 1 98 ? 12.573 10.842 -29.083 1.00 85.38 98 ILE A O 1
ATOM 782 N N . GLN A 1 99 ? 14.221 12.063 -29.979 1.00 84.88 99 GLN A N 1
ATOM 783 C CA . GLN A 1 99 ? 13.327 12.832 -30.860 1.00 84.88 99 GLN A CA 1
ATOM 784 C C . GLN A 1 99 ? 12.590 11.964 -31.886 1.00 84.88 99 GLN A C 1
ATOM 786 O O . GLN A 1 99 ? 11.485 12.307 -32.303 1.00 84.88 99 GLN A O 1
ATOM 791 N N . SER A 1 100 ? 13.209 10.864 -32.311 1.00 85.81 100 SER A N 1
ATOM 792 C CA . SER A 1 100 ? 12.615 9.911 -33.251 1.00 85.81 100 SER A CA 1
ATOM 793 C C . SER A 1 100 ? 11.745 8.845 -32.575 1.00 85.81 100 SER A C 1
ATOM 795 O O . SER A 1 100 ? 11.019 8.132 -33.269 1.00 85.81 100 SER A O 1
ATOM 797 N N . LEU A 1 101 ? 11.769 8.752 -31.240 1.00 86.56 101 LEU A N 1
ATOM 798 C CA . LEU A 1 101 ? 10.979 7.791 -30.480 1.00 86.56 101 LEU A CA 1
ATOM 799 C C . LEU A 1 101 ? 9.527 8.266 -30.356 1.00 86.56 101 LEU A C 1
ATOM 801 O O . LEU A 1 101 ? 9.244 9.345 -29.833 1.00 86.56 101 LEU A O 1
ATOM 805 N N . ASN A 1 102 ? 8.578 7.426 -30.767 1.00 89.69 102 ASN A N 1
ATOM 806 C CA . ASN A 1 102 ? 7.172 7.660 -30.460 1.00 89.69 102 ASN A CA 1
ATOM 807 C C . ASN A 1 102 ? 6.869 7.170 -29.038 1.00 89.69 102 ASN A C 1
ATOM 809 O O . ASN A 1 102 ? 6.413 6.047 -28.836 1.00 89.69 102 ASN A O 1
ATOM 813 N N . ILE A 1 103 ? 7.123 8.038 -28.059 1.00 89.00 103 ILE A N 1
ATOM 814 C CA . ILE A 1 103 ? 6.995 7.747 -26.623 1.00 89.00 103 ILE A CA 1
ATOM 815 C C . ILE A 1 103 ? 5.623 7.147 -26.275 1.00 89.00 103 ILE A C 1
ATOM 817 O O . ILE A 1 103 ? 5.540 6.186 -25.513 1.00 89.00 103 ILE A O 1
ATOM 821 N N . THR A 1 104 ? 4.545 7.683 -26.852 1.00 88.25 104 THR A N 1
ATOM 822 C CA . THR A 1 104 ? 3.180 7.201 -26.604 1.00 88.25 104 THR A CA 1
ATOM 823 C C . THR A 1 104 ? 2.971 5.786 -27.140 1.00 88.25 104 THR A C 1
ATOM 825 O O . THR A 1 104 ? 2.405 4.947 -26.445 1.00 88.25 104 THR A O 1
ATOM 828 N N . ALA A 1 105 ? 3.456 5.496 -28.349 1.00 89.12 105 ALA A N 1
ATOM 829 C CA . ALA A 1 105 ? 3.322 4.164 -28.937 1.00 89.12 105 ALA A CA 1
ATOM 830 C C . ALA A 1 105 ? 4.132 3.103 -28.173 1.00 89.12 105 ALA A C 1
ATOM 832 O O . ALA A 1 105 ? 3.664 1.975 -28.002 1.00 89.12 105 ALA A O 1
ATOM 833 N N . GLU A 1 106 ? 5.321 3.460 -27.686 1.00 89.19 106 GLU A N 1
ATOM 834 C CA . GLU A 1 106 ? 6.150 2.564 -26.872 1.00 89.19 106 GLU A CA 1
ATOM 835 C C . GLU A 1 106 ? 5.515 2.273 -25.508 1.00 89.19 106 GLU A C 1
ATOM 837 O O . GLU A 1 106 ? 5.471 1.118 -25.078 1.00 89.19 106 GLU A O 1
ATOM 842 N N . TRP A 1 107 ? 4.951 3.296 -24.854 1.00 89.19 107 TRP A N 1
ATOM 843 C CA . TRP A 1 107 ? 4.180 3.122 -23.622 1.00 89.19 107 TRP A CA 1
ATOM 844 C C . TRP A 1 107 ? 3.010 2.156 -23.826 1.00 89.19 107 TRP A C 1
ATOM 846 O O . TRP A 1 107 ? 2.875 1.183 -23.087 1.00 89.19 107 TRP A O 1
ATOM 856 N N . ASP A 1 108 ? 2.200 2.386 -24.862 1.00 87.81 108 ASP A N 1
ATOM 857 C CA . ASP A 1 108 ? 1.029 1.560 -25.163 1.00 87.81 108 ASP A CA 1
ATOM 858 C C . ASP A 1 108 ? 1.406 0.107 -25.462 1.00 87.81 108 ASP A C 1
ATOM 860 O O . ASP A 1 108 ? 0.706 -0.824 -25.060 1.00 87.81 108 ASP A O 1
ATOM 864 N N . THR A 1 109 ? 2.528 -0.099 -26.149 1.00 87.75 109 THR A N 1
ATOM 865 C CA . THR A 1 109 ? 3.050 -1.434 -26.457 1.00 87.75 109 THR A CA 1
ATOM 866 C C . THR A 1 109 ? 3.512 -2.155 -25.188 1.00 87.75 109 THR A C 1
ATOM 868 O O . THR A 1 109 ? 3.175 -3.325 -24.975 1.00 87.75 109 THR A O 1
ATOM 871 N N . LEU A 1 110 ? 4.245 -1.465 -24.310 1.00 87.94 110 LEU A N 1
ATOM 872 C CA . LEU A 1 110 ? 4.692 -2.011 -23.026 1.00 87.94 110 LEU A CA 1
ATOM 873 C C . LEU A 1 110 ? 3.514 -2.328 -22.101 1.00 87.94 110 LEU A C 1
ATOM 875 O O . LEU A 1 110 ? 3.453 -3.425 -21.545 1.00 87.94 110 LEU A O 1
ATOM 879 N N . GLU A 1 111 ? 2.549 -1.416 -21.985 1.00 85.75 111 GLU A N 1
ATOM 880 C CA . GLU A 1 111 ? 1.344 -1.611 -21.181 1.00 85.75 111 GLU A CA 1
ATOM 881 C C . GLU A 1 111 ? 0.548 -2.825 -21.676 1.00 85.75 111 GLU A C 1
ATOM 883 O O . GLU A 1 111 ? 0.228 -3.708 -20.878 1.00 85.75 111 GLU A O 1
ATOM 888 N N . LYS A 1 112 ? 0.293 -2.938 -22.987 1.00 85.12 112 LYS A N 1
ATOM 889 C CA . LYS A 1 112 ? -0.421 -4.090 -23.568 1.00 85.12 112 LYS A CA 1
ATOM 890 C C . LYS A 1 112 ? 0.319 -5.410 -23.345 1.00 85.12 112 LYS A C 1
ATOM 892 O O . LYS A 1 112 ? -0.306 -6.417 -23.026 1.00 85.12 112 LYS A O 1
ATOM 897 N N . SER A 1 113 ? 1.644 -5.419 -23.493 1.00 85.50 113 SER A N 1
ATOM 898 C CA . SER A 1 113 ? 2.437 -6.651 -23.377 1.00 85.50 113 SER A CA 1
ATOM 899 C C . SER A 1 113 ? 2.582 -7.167 -21.941 1.00 85.50 113 SER A C 1
ATOM 901 O O . SER A 1 113 ? 2.663 -8.379 -21.744 1.00 85.50 113 SER A O 1
ATOM 903 N N . LEU A 1 114 ? 2.605 -6.278 -20.939 1.00 84.62 114 LEU A N 1
ATOM 904 C CA . LEU A 1 114 ? 2.901 -6.643 -19.548 1.00 84.62 114 LEU A CA 1
ATOM 905 C C . LEU A 1 114 ? 1.688 -6.599 -18.619 1.00 84.62 114 LEU A C 1
ATOM 907 O O . LEU A 1 114 ? 1.648 -7.365 -17.659 1.00 84.62 114 LEU A O 1
ATOM 911 N N . SER A 1 115 ? 0.694 -5.743 -18.872 1.00 77.25 115 SER A N 1
ATOM 912 C CA . SER A 1 115 ? -0.454 -5.611 -17.966 1.00 77.25 115 SER A CA 1
ATOM 913 C C . SER A 1 115 ? -1.451 -6.766 -18.082 1.00 77.25 115 SER A C 1
ATOM 915 O O . SER A 1 115 ? -2.200 -6.994 -17.136 1.00 77.25 115 SER A O 1
ATOM 917 N N . SER A 1 116 ? -1.473 -7.501 -19.205 1.00 73.12 116 SER A N 1
ATOM 918 C CA . SER A 1 116 ? -2.512 -8.502 -19.529 1.00 73.12 116 SER A CA 1
ATOM 919 C C . SER A 1 116 ? -3.955 -7.968 -19.416 1.00 73.12 116 SER A C 1
ATOM 921 O O . SER A 1 116 ? -4.898 -8.752 -19.312 1.00 73.12 116 SER A O 1
ATOM 923 N N . ILE A 1 117 ? -4.129 -6.642 -19.406 1.00 73.62 117 ILE A N 1
ATOM 924 C CA . ILE A 1 117 ? -5.416 -5.952 -19.344 1.00 73.62 117 ILE A CA 1
ATOM 925 C C . ILE A 1 117 ? -5.678 -5.355 -20.723 1.00 73.62 117 ILE A C 1
ATOM 927 O O . ILE A 1 117 ? -4.900 -4.535 -21.211 1.00 73.62 117 ILE A O 1
ATOM 931 N N . ASP A 1 118 ? -6.804 -5.729 -21.327 1.00 69.44 118 ASP A N 1
ATOM 932 C CA . ASP A 1 118 ? -7.281 -5.082 -22.546 1.00 69.44 118 ASP A CA 1
ATOM 933 C C . ASP A 1 118 ? -7.852 -3.707 -22.196 1.00 69.44 118 ASP A C 1
ATOM 935 O O . ASP A 1 118 ? -8.988 -3.561 -21.737 1.00 69.44 118 ASP A O 1
ATOM 939 N N . VAL A 1 119 ? -7.027 -2.683 -22.389 1.00 65.69 119 VAL A N 1
ATOM 940 C CA . VAL A 1 119 ? -7.433 -1.290 -22.236 1.00 65.69 119 VAL A CA 1
ATOM 941 C C . VAL A 1 119 ? -8.254 -0.864 -23.466 1.00 65.69 119 VAL A C 1
ATOM 943 O O . VAL A 1 119 ? -7.767 -1.003 -24.590 1.00 65.69 119 VAL A O 1
ATOM 946 N N . PRO A 1 120 ? -9.480 -0.329 -23.302 1.00 64.81 120 PRO A N 1
ATOM 947 C CA . PRO A 1 120 ? -10.306 0.101 -24.428 1.00 64.81 120 PRO A CA 1
ATOM 948 C C . PRO A 1 120 ? -9.654 1.233 -25.239 1.00 64.81 120 PRO A C 1
ATOM 950 O O . PRO A 1 120 ? -9.296 2.272 -24.691 1.00 64.81 120 PRO A O 1
ATOM 953 N N . GLU A 1 121 ? -9.579 1.086 -26.564 1.00 64.75 121 GLU A N 1
ATOM 954 C CA . GLU A 1 121 ? -9.009 2.090 -27.486 1.00 64.75 121 GLU A CA 1
ATOM 955 C C . GLU A 1 121 ? -9.975 3.258 -27.792 1.00 64.75 121 GLU A C 1
ATOM 957 O O . GLU A 1 121 ? -10.011 3.792 -28.902 1.00 64.75 121 GLU A O 1
ATOM 962 N N . VAL A 1 122 ? -10.818 3.648 -26.831 1.00 61.16 122 VAL A N 1
ATOM 963 C CA . VAL A 1 122 ? -11.821 4.705 -27.039 1.00 61.16 122 VAL A CA 1
ATOM 964 C C . VAL A 1 122 ? -11.170 6.092 -26.938 1.00 61.16 122 VAL A C 1
ATOM 966 O O . VAL A 1 122 ? -10.471 6.362 -25.957 1.00 61.16 122 VAL A O 1
ATOM 969 N N . PRO A 1 123 ? -11.421 7.012 -27.893 1.00 47.59 123 PRO A N 1
ATOM 970 C CA . PRO A 1 123 ? -10.947 8.390 -27.793 1.00 47.59 123 PRO A CA 1
ATOM 971 C C . PRO A 1 123 ? -11.488 9.072 -26.526 1.00 47.59 123 PRO A C 1
ATOM 973 O O . PRO A 1 123 ? -12.699 9.097 -26.310 1.00 47.59 123 PRO A O 1
ATOM 976 N N . GLY A 1 124 ? -10.599 9.640 -25.704 1.00 58.22 124 GLY A N 1
ATOM 977 C CA . GLY A 1 124 ? -10.953 10.385 -24.485 1.00 58.22 124 GLY A CA 1
ATOM 978 C C . GLY A 1 124 ? -10.908 9.591 -23.174 1.00 58.22 124 GLY A C 1
ATOM 979 O O . GLY A 1 124 ? -11.289 10.124 -22.137 1.00 58.22 124 GLY A O 1
ATOM 980 N N . TRP A 1 125 ? -10.451 8.336 -23.201 1.00 51.62 125 TRP A N 1
ATOM 981 C CA . TRP A 1 125 ? -10.165 7.561 -21.986 1.00 51.62 125 TRP A CA 1
ATOM 982 C C . TRP A 1 125 ? -8.766 7.860 -21.392 1.00 51.62 125 TRP A C 1
ATOM 984 O O . TRP A 1 125 ? -8.547 7.595 -20.211 1.00 51.62 125 TRP A O 1
ATOM 994 N N . ARG A 1 126 ? -7.854 8.454 -22.177 1.00 50.06 126 ARG A N 1
ATOM 995 C CA . ARG A 1 126 ? -6.514 8.905 -21.758 1.00 50.06 126 ARG A CA 1
ATOM 996 C C . ARG A 1 126 ? -6.344 10.404 -21.952 1.00 50.06 126 ARG A C 1
ATOM 998 O O . ARG A 1 126 ? -6.866 10.911 -22.973 1.00 50.06 126 ARG A O 1
#

InterPro domains:
  IPR001567 Peptidase M3A/M3B catalytic domain [PF01432] (4-118)
  IPR024077 Neurolysin/Thimet oligopeptidase, domain 2 [G3DSA:1.10.1370.10] (18-124)
  IPR024079 Metallopeptidase, catalytic domain superfamily [G3DSA:3.40.390.10] (5-17)
  IPR045090 Peptidase M3A/M3B [PTHR11804] (6-124)

Foldseek 3Di:
DDPVVCVCVVVVVVVVLCLDLVSQQVPAFDQLPVDVVSVVVVCVVPVPDDDDDGTDDPVVSVVSNVCPCPCVQLVVLVVVLVVVLVCVQPVDPDPVVNVPDPSVVSSVVSCVVRNVDPDDPDPPPD

Organism: NCBI:txid1314779

Secondary structure (DSSP, 8-state):
--HHHHTTHHHHHHHHHTTSHHHHHHT---GGGS-HHHHHHHHHHHTTPPPPPSSPPHHHHHHHHHGGGTTHHHHHHHHHHHHHHHHHHH--SSHHHHHT--HHHHHHHHHHHHH-------TT--

Radius of gyration: 23.59 Å; chains: 1; bounding box: 53×27×59 Å

Sequence (126 aa):
MTVINFGEAPSQMLEKWCREPSILILLSQRYSYLSPEAFKAWEEDTNGKPQPPENIPDGMIESLIRAKNVNGAQFQLMVLYCSIFDIMIHGPEGYEAIQSLNITAEWDTLEKSLSSIDVPEVPGWR

pLDDT: mean 86.7, std 10.65, range 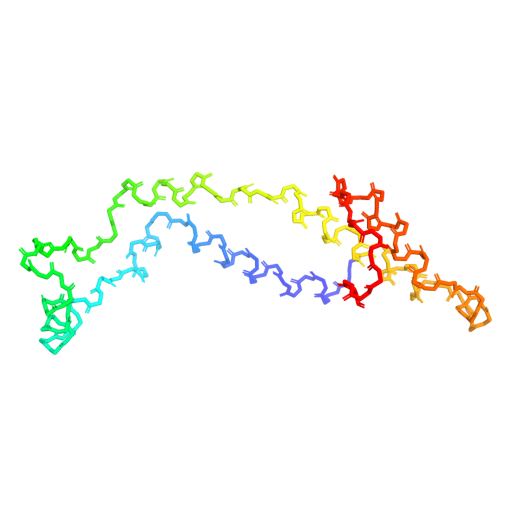[47.19, 95.75]